Protein AF-Q21QJ7-F1 (afdb_monomer)

Secondary structure (DSSP, 8-state):
-------GGGTS--EETTEEHHHHHHHHHHHHHHHHSS--TTHHHHHHHHHHHHHHHHHH-TTHHHHHHHHHHHHTT--SS--TT--S-BPPTTSGGG-B-

Mean predicted aligned error: 10.62 Å

pLDDT: mean 79.72, std 11.07, range [55.25, 95.56]

Organism: Albidiferax ferrireducens (strain ATCC BAA-621 / DSM 15236 / T118) (NCBI:txid338969)

Foldseek 3Di:
DDDDDDDVVVVAACDDPQAGDPVLVVLVVVLCCCCPPVVPPCSVVVSVVSVVVRNVVCNVPVCVVVVVVVCVVCVVVDDPDQDPPFDDAFDPPPPDPRGHD

Solvent-accessible surface area (backbo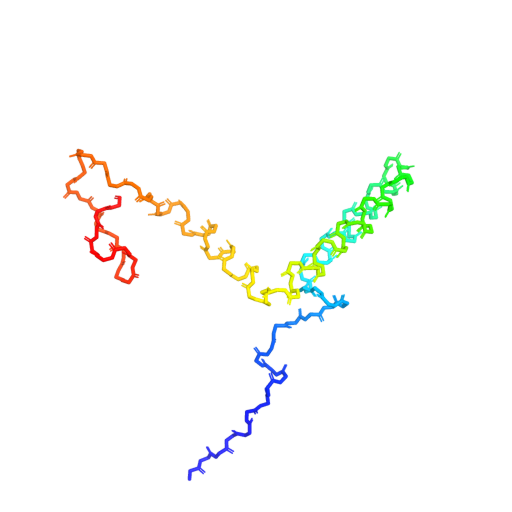ne atoms only — not comparable to full-atom values): 6120 Å² total; per-residue (Å²): 135,90,82,75,88,82,60,65,82,78,74,51,73,68,62,50,93,59,18,49,44,69,66,51,51,50,45,52,52,54,31,50,50,43,33,68,68,81,56,40,64,71,39,56,57,54,38,51,53,51,49,52,50,42,26,55,51,33,67,75,38,78,57,51,66,60,54,50,53,48,49,61,68,42,51,86,72,51,54,94,68,66,56,95,88,63,89,61,54,64,35,59,93,92,41,71,87,71,38,53,69

Structure (mmCIF, N/CA/C/O backbone):
data_AF-Q21QJ7-F1
#
_entry.id   AF-Q21QJ7-F1
#
loop_
_atom_site.group_PDB
_atom_site.id
_atom_site.type_symbol
_atom_site.label_atom_id
_atom_site.label_alt_id
_atom_site.label_comp_id
_atom_site.label_asym_id
_atom_site.label_entity_id
_atom_site.label_seq_id
_atom_site.pdbx_PDB_ins_code
_atom_site.Cartn_x
_atom_site.Cartn_y
_atom_site.Cartn_z
_atom_site.occupancy
_atom_site.B_iso_or_equiv
_atom_site.auth_seq_id
_atom_site.auth_comp_id
_atom_site.auth_asym_id
_atom_site.auth_atom_id
_atom_site.pdbx_PDB_model_num
ATOM 1 N N . MET A 1 1 ? 35.465 -21.741 -8.310 1.00 55.25 1 MET A N 1
ATOM 2 C CA . MET A 1 1 ? 34.205 -20.992 -8.514 1.00 55.25 1 MET A CA 1
ATOM 3 C C . MET A 1 1 ? 33.608 -20.702 -7.147 1.00 55.25 1 MET A C 1
ATOM 5 O O . MET A 1 1 ? 33.522 -21.621 -6.345 1.00 55.25 1 MET A O 1
ATOM 9 N N . ARG A 1 2 ? 33.288 -19.442 -6.837 1.00 63.16 2 ARG A N 1
ATOM 10 C CA . ARG A 1 2 ? 32.707 -19.056 -5.543 1.00 63.16 2 ARG A CA 1
ATOM 11 C C . ARG A 1 2 ? 31.192 -19.255 -5.645 1.00 63.16 2 ARG A C 1
ATOM 13 O O . ARG A 1 2 ? 30.540 -18.519 -6.374 1.00 63.16 2 ARG A O 1
ATOM 20 N N . ALA A 1 3 ? 30.660 -20.282 -4.990 1.00 67.44 3 ALA A N 1
ATOM 21 C CA . ALA A 1 3 ? 29.224 -20.521 -4.910 1.00 67.44 3 ALA A CA 1
ATOM 22 C C . ALA A 1 3 ? 28.696 -19.809 -3.662 1.00 67.44 3 ALA A C 1
ATOM 24 O O . ALA A 1 3 ? 29.018 -20.197 -2.541 1.00 67.44 3 ALA A O 1
ATOM 25 N N . THR A 1 4 ? 27.948 -18.725 -3.846 1.00 83.88 4 THR A N 1
ATOM 26 C CA . THR A 1 4 ? 27.258 -18.050 -2.744 1.00 83.88 4 THR A CA 1
ATOM 27 C C . THR A 1 4 ? 25.869 -18.662 -2.575 1.00 83.88 4 THR A C 1
ATOM 29 O O . THR A 1 4 ? 25.125 -18.699 -3.558 1.00 83.88 4 THR A O 1
ATOM 32 N N . PRO A 1 5 ? 25.495 -19.131 -1.372 1.00 85.00 5 PRO A N 1
ATOM 33 C CA . PRO A 1 5 ? 24.142 -19.608 -1.117 1.00 85.00 5 PRO A CA 1
ATOM 34 C C . PRO A 1 5 ? 23.151 -18.451 -1.289 1.00 85.00 5 PRO A C 1
ATOM 36 O O . PRO A 1 5 ? 23.294 -17.396 -0.671 1.00 85.00 5 PRO A O 1
ATOM 39 N N . ILE A 1 6 ? 22.161 -18.642 -2.161 1.00 82.12 6 ILE A N 1
ATOM 40 C CA . ILE A 1 6 ? 21.065 -17.692 -2.359 1.00 82.12 6 ILE A CA 1
ATOM 41 C C . ILE A 1 6 ? 19.971 -18.061 -1.364 1.00 82.12 6 ILE A C 1
ATOM 43 O O . ILE A 1 6 ? 19.344 -19.112 -1.482 1.00 82.12 6 ILE A O 1
ATOM 47 N N . TYR A 1 7 ? 19.749 -17.200 -0.377 1.00 78.88 7 TYR A N 1
ATOM 48 C CA . TYR A 1 7 ? 18.676 -17.381 0.592 1.00 78.88 7 TYR A CA 1
ATOM 49 C C . TYR A 1 7 ? 17.403 -16.723 0.068 1.00 78.88 7 TYR A C 1
ATOM 51 O O . TYR A 1 7 ? 17.350 -15.507 -0.109 1.00 78.88 7 TYR A O 1
ATOM 59 N N . GLN A 1 8 ? 16.367 -17.526 -0.1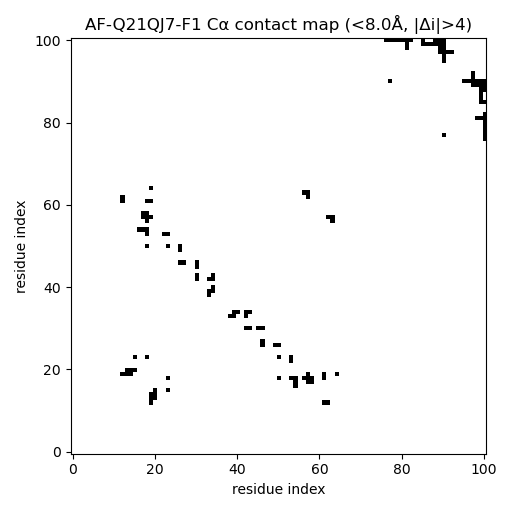66 1.00 73.69 8 GLN A N 1
ATOM 60 C CA . GLN A 1 8 ? 15.093 -17.061 -0.719 1.00 73.69 8 GLN A CA 1
ATOM 61 C C . GLN A 1 8 ? 14.421 -15.990 0.159 1.00 73.69 8 GLN A C 1
ATOM 63 O O . GLN A 1 8 ? 13.859 -15.031 -0.360 1.00 73.69 8 GLN A O 1
ATOM 68 N N . CYS A 1 9 ? 14.598 -16.066 1.480 1.00 69.44 9 CYS A N 1
ATOM 69 C CA . CYS A 1 9 ? 14.109 -15.068 2.432 1.00 69.44 9 CYS A CA 1
ATOM 70 C C . CYS A 1 9 ? 14.716 -13.661 2.256 1.00 69.44 9 CYS A C 1
ATOM 72 O O .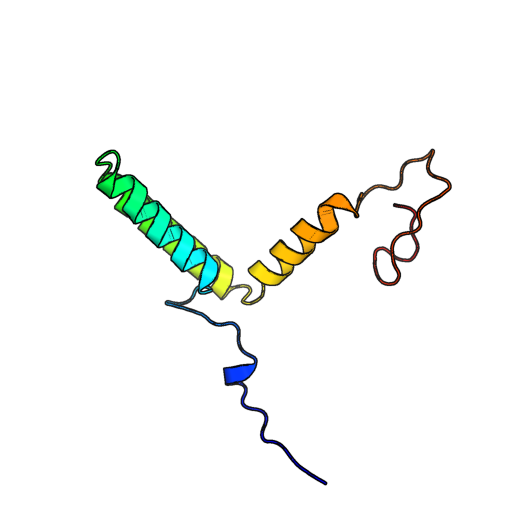 CYS A 1 9 ? 14.132 -12.692 2.730 1.00 69.44 9 CYS A O 1
ATOM 74 N N . LEU A 1 10 ? 15.862 -13.523 1.572 1.00 72.38 10 LEU A N 1
ATOM 75 C CA . LEU A 1 10 ? 16.448 -12.220 1.221 1.00 72.38 10 LEU A CA 1
ATOM 76 C C . LEU A 1 10 ? 15.880 -11.640 -0.085 1.00 72.38 10 LEU A C 1
ATOM 78 O O . LEU A 1 10 ? 16.068 -10.457 -0.356 1.00 72.38 10 LEU A O 1
ATOM 82 N N . LEU A 1 11 ? 15.222 -12.467 -0.903 1.00 73.25 11 LEU A N 1
ATOM 83 C CA . LEU A 1 11 ? 14.610 -12.073 -2.176 1.00 73.25 11 LEU A CA 1
ATOM 84 C C . LEU A 1 11 ? 13.103 -11.810 -2.048 1.00 73.25 11 LEU A C 1
ATOM 86 O O . LEU A 1 11 ? 12.516 -11.165 -2.917 1.00 73.25 11 LEU A O 1
ATOM 90 N N . GLU A 1 12 ? 12.479 -12.310 -0.983 1.00 75.25 12 GLU A N 1
ATOM 91 C CA . GLU A 1 12 ? 11.059 -12.118 -0.706 1.00 75.25 12 GLU A CA 1
ATOM 92 C C . GLU A 1 12 ? 10.740 -10.689 -0.253 1.00 75.25 12 GLU A C 1
ATOM 94 O O . GLU A 1 12 ? 11.530 -9.998 0.395 1.00 75.25 12 GLU A O 1
ATOM 99 N N . VAL A 1 13 ? 9.540 -10.229 -0.609 1.00 75.06 13 VAL A N 1
ATOM 100 C CA . VAL A 1 13 ? 9.048 -8.909 -0.214 1.00 75.06 13 VAL A CA 1
ATOM 101 C C . VAL A 1 13 ? 8.816 -8.899 1.295 1.00 75.06 13 VAL A C 1
ATOM 103 O O . VAL A 1 13 ? 8.142 -9.776 1.837 1.00 75.06 13 VAL A O 1
ATOM 106 N N . LYS A 1 14 ? 9.355 -7.884 1.981 1.00 76.38 14 LYS A N 1
ATOM 107 C CA . LYS A 1 14 ? 9.197 -7.720 3.429 1.00 76.38 14 LYS A CA 1
ATOM 108 C C . LYS A 1 14 ? 7.718 -7.522 3.776 1.00 76.38 14 LYS A C 1
ATOM 110 O O . LYS A 1 14 ? 7.176 -6.422 3.649 1.00 76.38 14 LYS A O 1
ATOM 115 N N . SER A 1 15 ? 7.082 -8.588 4.242 1.00 78.50 15 SER A N 1
ATOM 116 C CA . SER A 1 15 ? 5.690 -8.589 4.676 1.00 78.50 15 SER A CA 1
ATOM 117 C C . SER A 1 15 ? 5.586 -8.521 6.201 1.00 78.50 15 SER A C 1
ATOM 119 O O . SER A 1 15 ? 6.433 -9.029 6.934 1.00 78.50 15 SER A O 1
ATOM 121 N N . VAL A 1 16 ? 4.545 -7.853 6.690 1.00 75.25 16 VAL A N 1
ATOM 122 C CA . VAL A 1 16 ? 4.136 -7.830 8.093 1.00 75.25 16 VAL A CA 1
ATOM 123 C C . VAL A 1 16 ? 2.645 -8.121 8.149 1.00 75.25 16 VAL A C 1
ATOM 125 O O . VAL A 1 16 ? 1.842 -7.463 7.491 1.00 75.25 16 VAL A O 1
ATOM 128 N N . ALA A 1 17 ? 2.281 -9.139 8.929 1.00 77.12 17 ALA A N 1
ATOM 129 C CA . ALA A 1 17 ? 0.903 -9.601 9.085 1.00 77.12 17 ALA A CA 1
ATOM 130 C C . ALA A 1 17 ? 0.192 -9.934 7.751 1.00 77.12 17 ALA A C 1
ATOM 132 O O . ALA A 1 17 ? -1.009 -9.724 7.625 1.00 77.12 17 ALA A O 1
ATOM 133 N N . GLY A 1 18 ? 0.908 -10.456 6.748 1.00 75.81 18 GLY A N 1
ATOM 134 C CA . GLY A 1 18 ? 0.317 -10.876 5.466 1.00 75.81 18 GLY A CA 1
ATOM 135 C C . GLY A 1 18 ? 0.072 -9.751 4.453 1.00 75.81 18 GLY A C 1
ATOM 136 O O . GLY A 1 18 ? -0.529 -9.993 3.414 1.00 75.81 18 GLY A O 1
ATOM 137 N N . ALA A 1 19 ? 0.544 -8.536 4.731 1.00 81.31 19 ALA A N 1
ATOM 138 C CA . ALA A 1 19 ? 0.618 -7.441 3.769 1.00 81.31 19 ALA A CA 1
ATOM 139 C C . ALA A 1 19 ? 2.029 -6.846 3.768 1.00 81.31 19 ALA A C 1
ATOM 141 O O . ALA A 1 19 ? 2.830 -7.119 4.659 1.00 81.31 19 ALA A O 1
ATOM 142 N N . GLU A 1 20 ? 2.375 -6.054 2.763 1.00 83.88 20 GLU A N 1
ATOM 143 C CA . GLU A 1 20 ? 3.700 -5.442 2.706 1.00 83.88 20 GLU A CA 1
ATOM 144 C C . GLU A 1 20 ? 3.913 -4.404 3.819 1.00 83.88 20 GLU A C 1
ATOM 146 O O . GLU A 1 20 ? 2.988 -3.704 4.231 1.00 83.88 20 GLU A O 1
ATOM 151 N N . PHE A 1 21 ? 5.150 -4.284 4.307 1.00 84.62 21 PHE A N 1
ATOM 152 C CA . PHE A 1 21 ? 5.487 -3.440 5.454 1.00 84.62 21 PHE A CA 1
ATOM 153 C C . PHE A 1 21 ? 5.032 -1.977 5.311 1.00 84.62 21 PHE A C 1
ATOM 155 O O . PHE A 1 21 ? 4.384 -1.438 6.206 1.00 84.62 21 PHE A O 1
ATOM 162 N N . GLN A 1 22 ? 5.355 -1.329 4.190 1.00 85.62 22 GLN A N 1
ATOM 163 C CA . GLN A 1 22 ? 5.115 0.103 3.997 1.00 85.62 22 GLN A CA 1
ATOM 164 C C . GLN A 1 22 ? 3.624 0.502 4.069 1.00 85.62 22 GLN A C 1
ATOM 166 O O . GLN A 1 22 ? 3.297 1.388 4.863 1.00 85.62 22 GLN A O 1
ATOM 171 N N . PRO A 1 23 ? 2.693 -0.130 3.327 1.00 86.31 23 PRO A N 1
ATOM 172 C CA . PRO A 1 23 ? 1.273 0.214 3.421 1.00 86.31 23 PRO A CA 1
ATOM 173 C C . PRO A 1 23 ? 0.657 -0.127 4.784 1.00 86.31 23 PRO A C 1
ATOM 175 O O . PRO A 1 23 ? -0.233 0.588 5.241 1.00 86.31 23 PRO A O 1
ATOM 178 N N . VAL A 1 24 ? 1.144 -1.168 5.471 1.00 89.50 24 VAL A N 1
ATOM 179 C CA . VAL A 1 24 ? 0.688 -1.493 6.833 1.00 89.50 24 VAL A CA 1
ATOM 180 C C . VAL A 1 24 ? 1.064 -0.385 7.813 1.00 89.50 24 VAL A C 1
ATOM 182 O O . VAL A 1 24 ? 0.211 0.047 8.587 1.00 89.50 24 VAL A O 1
ATOM 185 N N . VAL A 1 25 ? 2.302 0.117 7.749 1.00 91.31 25 VAL A N 1
ATOM 186 C CA . VAL A 1 25 ? 2.750 1.243 8.582 1.00 91.31 25 VAL A CA 1
ATOM 187 C C . VAL A 1 25 ? 1.892 2.478 8.322 1.00 91.31 25 VAL A C 1
ATOM 189 O O . VAL A 1 25 ? 1.429 3.098 9.273 1.00 91.31 25 VAL A O 1
ATOM 192 N N . ILE A 1 26 ? 1.612 2.807 7.058 1.00 91.81 26 ILE A N 1
ATOM 193 C CA . ILE A 1 26 ? 0.758 3.954 6.714 1.00 91.81 26 ILE A CA 1
ATOM 194 C C . ILE A 1 26 ? -0.649 3.781 7.298 1.00 91.81 26 ILE A C 1
ATOM 196 O O . ILE A 1 26 ? -1.152 4.698 7.942 1.00 91.81 26 ILE A O 1
ATOM 200 N N . ASN A 1 27 ? -1.265 2.607 7.132 1.00 93.19 27 ASN A N 1
ATOM 201 C CA . ASN A 1 27 ? -2.608 2.332 7.645 1.00 93.19 27 ASN A CA 1
ATOM 202 C C . ASN A 1 27 ? -2.680 2.462 9.176 1.00 93.19 27 ASN A C 1
ATOM 204 O O . ASN A 1 27 ? -3.588 3.104 9.697 1.00 93.19 27 ASN A O 1
ATOM 208 N N . VAL A 1 28 ? -1.706 1.902 9.900 1.00 92.06 28 VAL A N 1
ATOM 209 C CA . VAL A 1 28 ? -1.660 1.972 11.370 1.00 92.06 28 VAL A CA 1
ATOM 210 C C . VAL A 1 28 ? -1.404 3.398 11.853 1.00 92.06 28 VAL A C 1
ATOM 212 O O . VAL A 1 28 ? -2.103 3.868 12.748 1.00 92.06 28 VAL A O 1
ATOM 215 N N . THR A 1 29 ? -0.449 4.111 11.250 1.00 93.81 29 THR A N 1
ATOM 216 C CA . THR A 1 29 ? -0.138 5.498 11.623 1.00 93.81 29 THR A CA 1
ATOM 217 C C . THR A 1 29 ? -1.325 6.420 11.361 1.00 93.81 29 THR A C 1
ATOM 219 O O . THR A 1 29 ? -1.706 7.185 12.242 1.00 93.81 29 THR A O 1
ATOM 222 N N . MET A 1 30 ? -1.962 6.311 10.191 1.00 92.81 30 MET A N 1
ATOM 223 C CA . MET A 1 30 ? -3.180 7.059 9.863 1.00 92.81 30 MET A CA 1
ATOM 224 C C . MET A 1 30 ? -4.307 6.727 10.849 1.00 92.81 30 MET A C 1
ATOM 226 O O . MET A 1 30 ? -5.024 7.615 11.306 1.00 92.81 30 MET A O 1
ATOM 230 N N . GLY A 1 31 ? -4.422 5.447 11.217 1.00 92.12 31 GLY A N 1
ATOM 231 C CA . GLY A 1 31 ? -5.345 4.962 12.233 1.00 92.12 31 GLY A CA 1
ATOM 232 C C . GLY A 1 31 ? -5.172 5.674 13.573 1.00 92.12 31 GLY A C 1
ATOM 233 O O . GLY A 1 31 ? -6.117 6.249 14.110 1.00 92.12 31 GLY A O 1
ATOM 234 N N . LEU A 1 32 ? -3.939 5.686 14.082 1.00 93.19 32 LEU A N 1
ATOM 235 C CA . LEU A 1 32 ? -3.581 6.329 15.345 1.00 93.19 32 LEU A CA 1
ATOM 236 C C . LEU A 1 32 ? -3.804 7.843 15.314 1.00 93.19 32 LEU A C 1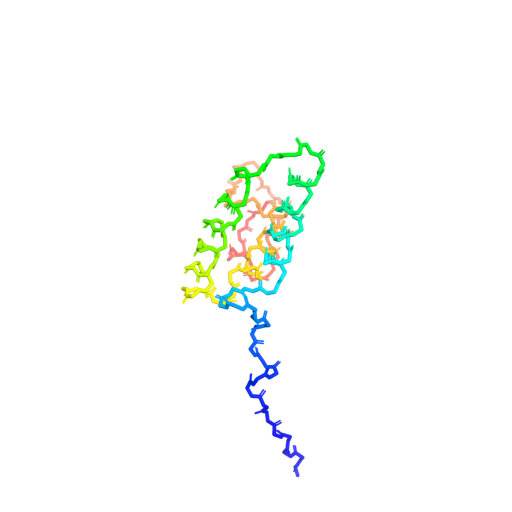
ATOM 238 O O . LEU A 1 32 ? -4.362 8.387 16.263 1.00 93.19 32 LEU A O 1
ATOM 242 N N . VAL A 1 33 ? -3.420 8.518 14.227 1.00 94.94 33 VAL A N 1
ATOM 243 C CA . VAL A 1 33 ? -3.606 9.972 14.075 1.00 94.94 33 VAL A CA 1
ATOM 244 C C . VAL A 1 33 ? -5.085 10.350 14.160 1.00 94.94 33 VAL A C 1
ATOM 246 O O . VAL A 1 33 ? -5.432 11.306 14.849 1.00 94.94 33 VAL A O 1
ATOM 249 N N . MET A 1 34 ? -5.967 9.583 13.517 1.00 92.44 34 MET A N 1
ATOM 250 C CA . MET A 1 34 ? -7.408 9.855 13.514 1.00 92.44 34 MET A CA 1
ATOM 251 C C . MET A 1 34 ? -8.095 9.490 14.836 1.00 92.44 34 MET A C 1
ATOM 253 O O . MET A 1 34 ? -9.096 10.100 15.203 1.00 92.44 34 MET A O 1
ATOM 257 N N . VAL A 1 35 ? -7.562 8.527 15.587 1.00 93.31 35 VAL A N 1
ATOM 258 C CA . VAL A 1 35 ? -8.090 8.197 16.917 1.00 93.31 35 VAL A CA 1
ATOM 259 C C . VAL A 1 35 ? -7.623 9.211 17.962 1.00 93.31 35 VAL A C 1
ATOM 261 O O . VAL A 1 35 ? -8.430 9.652 18.770 1.00 93.31 35 VAL A O 1
ATOM 264 N N . ILE A 1 36 ? -6.345 9.602 17.947 1.00 93.00 36 ILE A N 1
ATOM 265 C CA . ILE A 1 36 ? -5.760 10.490 18.964 1.00 93.00 36 ILE A CA 1
ATOM 266 C C . ILE A 1 36 ? -6.094 11.959 18.690 1.00 93.00 36 ILE A C 1
ATOM 268 O O . ILE A 1 36 ? -6.403 12.688 19.625 1.00 93.00 36 ILE A O 1
ATOM 272 N N . GLY A 1 37 ? -6.028 12.402 17.431 1.00 90.38 37 GLY A N 1
ATOM 273 C CA . GLY A 1 37 ? -6.224 13.807 17.069 1.00 90.38 37 GLY A CA 1
ATOM 274 C C . GLY A 1 37 ? -7.673 14.262 17.277 1.00 90.38 37 GLY A C 1
ATOM 275 O O . GLY A 1 37 ? -7.945 15.010 18.211 1.00 90.38 37 GLY A O 1
ATOM 276 N N . PRO A 1 38 ? -8.618 13.826 16.426 1.00 91.31 38 PRO A N 1
ATOM 277 C CA . PRO A 1 38 ? -10.027 14.202 16.539 1.00 91.31 38 PRO A CA 1
ATOM 278 C C . PRO A 1 38 ? -10.866 13.297 17.463 1.00 91.31 38 PRO A C 1
ATOM 280 O O . PRO A 1 38 ? -12.061 13.540 17.604 1.00 91.31 38 PRO A O 1
ATOM 283 N N . GLY A 1 39 ? -10.302 12.250 18.081 1.00 89.94 39 GLY A N 1
ATOM 284 C CA . GLY A 1 39 ? -11.059 11.366 18.985 1.00 89.94 39 GLY A CA 1
ATOM 285 C C . GLY A 1 39 ? -12.011 10.391 18.279 1.00 89.94 39 GLY A C 1
ATOM 286 O O . GLY A 1 39 ? -12.930 9.860 18.904 1.00 89.94 39 GLY A O 1
ATOM 287 N N . LEU A 1 40 ? -11.838 10.156 16.973 1.00 92.38 40 LEU A N 1
ATOM 288 C CA . LEU A 1 40 ? -12.753 9.349 16.159 1.00 92.38 40 LEU A CA 1
ATOM 289 C C . LEU A 1 40 ? -12.509 7.851 16.392 1.00 92.38 40 LEU A C 1
ATOM 291 O O . LEU A 1 40 ? -11.871 7.169 15.595 1.00 92.38 40 LEU A O 1
ATOM 295 N N . THR A 1 41 ? -13.046 7.307 17.481 1.00 90.31 41 THR A N 1
ATOM 296 C CA . THR A 1 41 ? -12.856 5.894 17.865 1.00 90.31 41 THR A CA 1
ATOM 297 C C . THR A 1 41 ? -13.384 4.894 16.830 1.00 90.31 41 THR A C 1
ATOM 299 O O . THR A 1 41 ? -12.820 3.809 16.681 1.00 90.31 41 THR A O 1
ATOM 302 N N . TRP A 1 42 ? -14.402 5.263 16.043 1.00 90.81 42 TRP A N 1
ATOM 303 C CA . TRP A 1 42 ? -14.916 4.436 14.940 1.00 90.81 42 TRP A CA 1
ATOM 304 C C . TRP A 1 42 ? -13.875 4.194 13.834 1.00 90.81 42 TRP A C 1
ATOM 306 O O . TRP A 1 42 ? -13.979 3.227 13.077 1.00 90.81 42 TRP A O 1
ATOM 316 N N . TRP A 1 43 ? -12.825 5.015 13.773 1.00 91.25 43 TRP A N 1
ATOM 317 C CA . TRP A 1 43 ? -11.732 4.868 12.818 1.00 91.25 43 TRP A CA 1
ATOM 318 C C . TRP A 1 43 ? -10.890 3.600 13.042 1.00 91.25 43 TRP A C 1
ATOM 320 O O . TRP A 1 43 ? -10.213 3.124 12.126 1.00 91.25 43 TRP A O 1
ATOM 330 N N . LEU A 1 44 ? -10.983 2.976 14.223 1.00 91.75 44 LEU A N 1
ATOM 331 C CA . LEU A 1 44 ? -10.420 1.644 14.462 1.00 91.75 44 LEU A CA 1
ATOM 332 C C . LEU A 1 44 ? -11.042 0.593 13.533 1.00 91.75 44 LEU A C 1
ATOM 334 O O . LEU A 1 44 ? -10.324 -0.256 13.004 1.00 91.75 44 LEU A O 1
ATOM 338 N N . ALA A 1 45 ? -12.352 0.682 13.271 1.00 93.50 45 ALA A N 1
ATOM 339 C CA . ALA A 1 45 ? -13.022 -0.214 12.334 1.00 93.50 45 ALA A CA 1
ATOM 340 C C . ALA A 1 45 ? -12.509 0.008 10.903 1.00 93.50 45 ALA A C 1
ATOM 342 O O . ALA A 1 45 ? -12.176 -0.955 10.215 1.00 93.50 45 ALA A O 1
ATOM 343 N N . VAL A 1 46 ? -12.359 1.269 10.481 1.00 93.38 46 VAL A N 1
ATOM 344 C CA . VAL A 1 46 ? -11.797 1.625 9.164 1.00 93.38 46 VAL A CA 1
ATOM 345 C C . VAL A 1 46 ? -10.392 1.056 9.001 1.00 93.38 46 VAL A C 1
ATOM 347 O O . VAL A 1 46 ? -10.096 0.409 8.000 1.00 93.38 46 VAL A O 1
ATOM 350 N N . THR A 1 47 ? -9.547 1.228 10.016 1.00 93.25 47 THR A N 1
ATOM 351 C 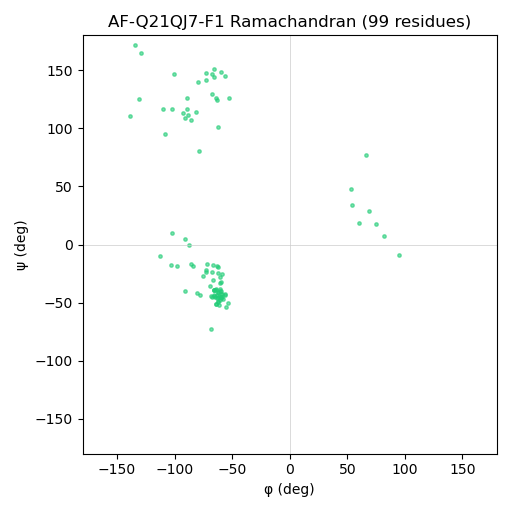CA . THR A 1 47 ? -8.168 0.723 10.018 1.00 93.25 47 THR A CA 1
ATOM 352 C C . THR A 1 47 ? -8.134 -0.806 9.930 1.00 93.25 47 THR A C 1
ATOM 354 O O . THR A 1 47 ? -7.318 -1.361 9.190 1.00 93.25 47 THR A O 1
ATOM 357 N N . TYR A 1 48 ? -9.034 -1.499 10.637 1.00 93.75 48 TYR A N 1
ATOM 358 C CA . TYR A 1 48 ? -9.160 -2.958 10.591 1.00 93.75 48 TYR A CA 1
ATOM 359 C C . TYR A 1 48 ? -9.586 -3.461 9.206 1.00 93.75 48 TYR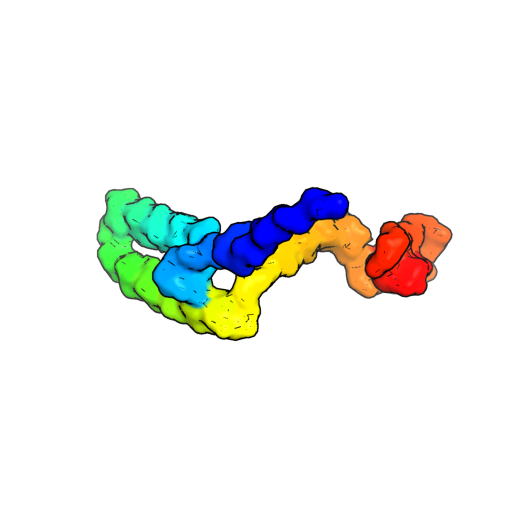 A C 1
ATOM 361 O O . TYR A 1 48 ? -8.922 -4.329 8.634 1.00 93.75 48 TYR A O 1
ATOM 369 N N . PHE A 1 49 ? -10.658 -2.901 8.638 1.00 95.56 49 PHE A N 1
ATOM 370 C CA . PHE A 1 49 ? -11.137 -3.296 7.311 1.00 95.56 49 PHE A CA 1
ATOM 371 C C . PHE A 1 49 ? -10.134 -2.934 6.213 1.00 95.56 49 PHE A C 1
ATOM 373 O O . PHE A 1 49 ? -9.882 -3.750 5.327 1.00 95.56 49 PHE A O 1
ATOM 380 N N . GLY A 1 50 ? -9.490 -1.768 6.312 1.00 93.38 50 GLY A N 1
ATOM 381 C CA . GLY A 1 50 ? -8.393 -1.373 5.430 1.00 93.38 50 GLY A CA 1
ATOM 382 C C . GLY A 1 50 ? -7.234 -2.366 5.485 1.00 93.38 50 GLY A C 1
ATOM 383 O O . GLY A 1 50 ? -6.732 -2.796 4.450 1.00 93.38 50 GLY A O 1
ATOM 384 N N . HIS A 1 51 ? -6.863 -2.832 6.680 1.00 93.12 51 HIS A N 1
ATOM 385 C CA . HIS A 1 51 ? -5.826 -3.851 6.823 1.00 93.12 51 HIS A CA 1
ATOM 386 C C . HIS A 1 51 ? -6.237 -5.207 6.227 1.00 93.12 51 HIS A C 1
ATOM 388 O O . HIS A 1 51 ? -5.415 -5.864 5.591 1.00 93.12 51 HIS A O 1
ATOM 394 N N . LYS A 1 52 ? -7.502 -5.624 6.376 1.00 93.25 52 LYS A N 1
ATOM 395 C CA . LYS A 1 52 ? -8.015 -6.853 5.746 1.00 93.25 52 LYS A CA 1
ATOM 396 C C . LYS A 1 52 ? -8.007 -6.774 4.224 1.00 93.25 52 LYS A C 1
ATOM 398 O O . LYS A 1 52 ? -7.634 -7.747 3.572 1.00 93.25 52 LYS A O 1
ATOM 403 N N . LEU A 1 53 ? -8.350 -5.615 3.669 1.00 91.44 53 LEU A N 1
ATOM 404 C CA . LEU A 1 53 ? -8.246 -5.369 2.236 1.00 91.44 53 LEU A CA 1
ATOM 405 C C . LEU A 1 53 ? -6.789 -5.462 1.764 1.00 91.44 53 LEU A C 1
ATOM 407 O O . LEU A 1 53 ? -6.513 -6.146 0.783 1.00 91.44 53 LEU A O 1
ATOM 411 N N . LEU A 1 54 ? -5.851 -4.853 2.498 1.00 89.38 54 LEU A N 1
ATOM 412 C CA . LEU A 1 54 ? -4.420 -4.956 2.200 1.00 89.38 54 LEU A CA 1
ATOM 413 C C . LEU A 1 54 ? -3.938 -6.413 2.245 1.00 89.38 54 LEU A C 1
ATOM 415 O O . LEU A 1 54 ? -3.280 -6.854 1.308 1.00 89.38 54 LEU A O 1
ATOM 419 N N . GLN A 1 55 ? -4.308 -7.181 3.275 1.00 89.69 55 GLN A N 1
ATOM 420 C CA . GLN A 1 55 ? -3.991 -8.615 3.359 1.00 89.69 55 GLN A CA 1
ATOM 421 C C . GLN A 1 55 ? -4.515 -9.388 2.141 1.00 89.69 55 GLN A C 1
ATOM 423 O O . GLN A 1 55 ? -3.800 -10.210 1.577 1.00 89.69 55 GLN A O 1
ATOM 428 N N . TRP A 1 56 ? -5.746 -9.113 1.706 1.00 90.88 56 TRP A N 1
ATOM 429 C CA . TRP A 1 56 ? -6.324 -9.768 0.535 1.00 90.88 56 TRP A CA 1
ATOM 430 C C . TRP A 1 56 ? -5.598 -9.396 -0.768 1.00 90.88 56 TRP A C 1
ATOM 432 O O . TRP A 1 56 ? -5.292 -10.275 -1.573 1.00 90.88 56 TRP A O 1
ATOM 442 N N . MET A 1 57 ? -5.270 -8.115 -0.963 1.00 87.25 57 MET A N 1
ATOM 443 C CA . MET A 1 57 ? -4.556 -7.638 -2.153 1.00 87.25 57 MET A CA 1
ATOM 444 C C . MET A 1 57 ? -3.144 -8.225 -2.247 1.00 87.25 57 MET A C 1
ATOM 446 O O . MET A 1 57 ? -2.784 -8.803 -3.272 1.00 87.25 57 MET A O 1
ATOM 450 N N . PHE A 1 58 ? -2.362 -8.121 -1.170 1.00 86.38 58 PHE A N 1
ATOM 451 C CA . PHE A 1 58 ?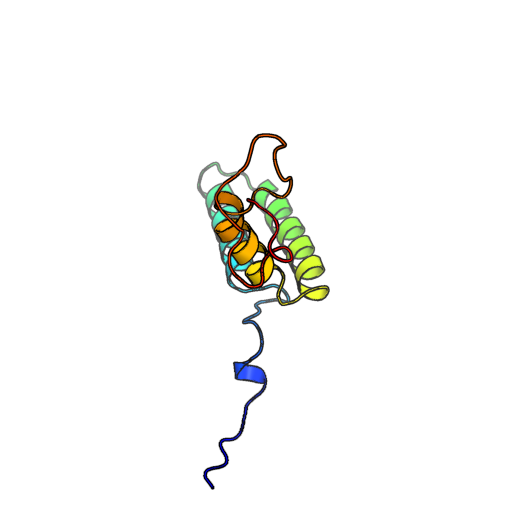 -0.986 -8.622 -1.133 1.00 86.38 58 PHE A CA 1
ATOM 452 C C . PHE A 1 58 ? -0.902 -10.150 -1.068 1.00 86.38 58 PHE A C 1
ATOM 454 O O . PHE A 1 58 ? 0.098 -10.721 -1.492 1.00 86.38 58 PHE A O 1
ATOM 461 N N . GLY A 1 59 ? -1.962 -10.823 -0.611 1.00 83.56 59 GLY A N 1
ATOM 462 C CA . GLY A 1 59 ? -2.098 -12.272 -0.745 1.00 83.56 59 GLY A CA 1
ATOM 463 C C . GLY A 1 59 ? -2.281 -12.734 -2.195 1.00 83.56 59 GLY A C 1
ATOM 464 O O . GLY A 1 59 ? -1.968 -13.880 -2.509 1.00 83.56 59 GLY A O 1
ATOM 465 N N . ARG A 1 60 ? -2.770 -11.861 -3.089 1.00 85.25 60 ARG A N 1
ATOM 466 C CA . ARG A 1 60 ? -2.943 -12.164 -4.518 1.00 85.25 60 ARG A CA 1
ATOM 467 C C . ARG A 1 60 ? -1.722 -11.788 -5.354 1.00 85.25 60 ARG A C 1
ATOM 469 O O . ARG A 1 60 ? -1.376 -12.535 -6.264 1.00 85.25 60 ARG A O 1
ATOM 476 N N . ASP A 1 61 ? -1.098 -10.651 -5.059 1.00 82.06 61 ASP A N 1
ATOM 477 C CA . ASP A 1 61 ? 0.136 -10.211 -5.714 1.00 82.06 61 ASP A CA 1
ATOM 478 C C . ASP A 1 61 ? 1.108 -9.596 -4.686 1.00 82.06 61 ASP A C 1
ATOM 480 O O . ASP A 1 61 ? 0.862 -8.493 -4.183 1.00 82.06 61 ASP A O 1
ATOM 484 N N . PRO A 1 62 ? 2.233 -10.269 -4.380 1.00 78.81 62 PRO A N 1
ATOM 485 C CA . PRO A 1 62 ? 3.219 -9.763 -3.430 1.00 78.81 62 PRO A CA 1
ATOM 486 C C . PRO A 1 62 ? 4.020 -8.568 -3.970 1.00 78.81 62 PRO A C 1
ATOM 488 O O . PRO A 1 62 ? 4.658 -7.865 -3.191 1.00 78.81 62 PRO A O 1
ATOM 491 N N . HIS A 1 63 ? 4.012 -8.315 -5.282 1.00 80.75 63 HIS A N 1
ATOM 492 C CA . HIS A 1 63 ? 4.777 -7.244 -5.931 1.00 80.75 63 HIS A CA 1
ATOM 493 C C . HIS A 1 63 ? 3.931 -6.019 -6.297 1.00 80.75 63 HIS A C 1
ATOM 495 O O . HIS A 1 63 ? 4.418 -5.105 -6.973 1.00 80.75 63 HIS A O 1
ATOM 501 N N . LEU A 1 64 ? 2.686 -5.971 -5.820 1.00 81.62 64 LEU A N 1
ATOM 502 C CA . LEU A 1 64 ? 1.707 -4.953 -6.179 1.00 81.62 64 LEU A CA 1
ATOM 503 C C . LEU A 1 64 ? 2.201 -3.520 -5.916 1.00 81.62 64 LEU A C 1
ATOM 505 O O . LEU A 1 64 ? 2.052 -2.653 -6.777 1.00 81.62 64 LEU A O 1
ATOM 509 N N . SER A 1 65 ? 2.855 -3.258 -4.781 1.00 79.12 65 SER A N 1
ATOM 510 C CA . SER A 1 65 ? 3.381 -1.921 -4.456 1.00 79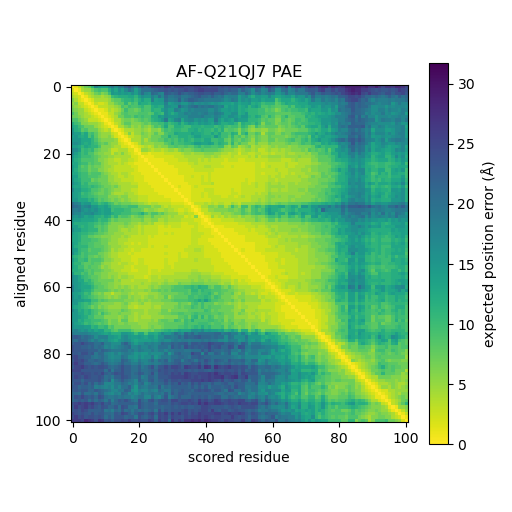.12 65 SER A CA 1
ATOM 511 C C . SER A 1 65 ? 4.505 -1.476 -5.392 1.00 79.12 65 SER A C 1
ATOM 513 O O . SER A 1 65 ? 4.573 -0.308 -5.774 1.00 79.12 65 SER A O 1
ATOM 515 N N . ARG A 1 66 ? 5.395 -2.398 -5.782 1.00 81.88 66 ARG A N 1
ATOM 516 C CA . ARG A 1 66 ? 6.546 -2.121 -6.640 1.00 81.88 66 ARG A CA 1
ATOM 517 C C . ARG A 1 66 ? 6.065 -1.768 -8.033 1.00 81.88 66 ARG A C 1
ATOM 519 O O . ARG A 1 66 ? 6.557 -0.809 -8.623 1.00 81.88 66 ARG A O 1
ATOM 526 N N . ILE A 1 67 ? 5.097 -2.531 -8.532 1.00 81.56 67 ILE A N 1
ATOM 527 C CA . ILE A 1 67 ? 4.435 -2.276 -9.808 1.00 81.56 67 ILE A CA 1
ATOM 528 C C . ILE A 1 67 ? 3.720 -0.925 -9.749 1.00 81.56 67 ILE A C 1
ATOM 530 O O . ILE A 1 67 ? 3.955 -0.079 -10.605 1.00 81.56 67 ILE A O 1
ATOM 534 N N . PHE A 1 68 ? 2.930 -0.677 -8.703 1.00 82.19 68 PHE A N 1
ATOM 535 C CA . PHE A 1 68 ? 2.222 0.588 -8.523 1.00 82.19 68 PHE A CA 1
ATOM 536 C C . PHE A 1 68 ? 3.171 1.793 -8.457 1.00 82.19 68 PHE A C 1
ATOM 538 O O . PHE A 1 68 ? 2.969 2.784 -9.150 1.00 82.19 68 PHE A O 1
ATOM 545 N N . THR A 1 69 ? 4.261 1.691 -7.695 1.00 81.94 69 THR A N 1
ATOM 546 C CA . THR A 1 69 ? 5.276 2.751 -7.582 1.00 81.94 69 THR A CA 1
ATOM 547 C C . THR A 1 69 ? 5.979 2.994 -8.913 1.00 81.94 69 THR A C 1
ATOM 549 O O . THR A 1 69 ? 6.283 4.136 -9.255 1.00 81.94 69 THR A O 1
ATOM 552 N N . LYS A 1 70 ? 6.247 1.928 -9.675 1.00 81.44 70 LYS A N 1
ATOM 553 C CA . LYS A 1 70 ? 6.809 2.037 -11.019 1.00 81.44 70 LYS A CA 1
ATOM 554 C C . LYS A 1 70 ? 5.847 2.783 -11.943 1.00 81.44 70 LYS A C 1
ATOM 556 O O . LYS A 1 70 ? 6.265 3.756 -12.556 1.00 81.44 70 LYS A O 1
ATOM 561 N N . TYR A 1 71 ? 4.568 2.410 -11.954 1.00 78.00 71 TYR A N 1
ATOM 562 C CA . TYR A 1 71 ? 3.543 3.123 -12.718 1.00 78.00 71 TYR A CA 1
ATOM 563 C C . TYR A 1 71 ? 3.390 4.580 -12.290 1.00 78.00 71 TYR A C 1
ATOM 565 O O . TYR A 1 71 ? 3.265 5.437 -13.149 1.00 78.00 71 TYR A O 1
ATOM 573 N N . MET A 1 72 ? 3.448 4.889 -10.993 1.00 79.38 72 MET A N 1
ATOM 574 C CA . MET A 1 72 ? 3.403 6.276 -10.527 1.00 79.38 72 MET A CA 1
ATOM 575 C C . MET A 1 72 ? 4.583 7.105 -11.037 1.00 79.38 72 MET A C 1
ATOM 577 O O . MET A 1 72 ? 4.392 8.244 -11.437 1.00 79.38 72 MET A O 1
ATOM 581 N N . LYS A 1 73 ? 5.798 6.543 -11.034 1.00 80.19 73 LYS A N 1
ATOM 582 C CA . LYS A 1 73 ? 6.987 7.226 -11.569 1.00 80.19 73 LYS A CA 1
ATOM 583 C C . LYS A 1 73 ? 6.947 7.366 -13.087 1.00 80.19 73 LYS A C 1
ATOM 585 O O . LYS A 1 73 ? 7.450 8.343 -13.626 1.00 80.19 73 LYS A O 1
ATOM 590 N N . GLU A 1 74 ? 6.407 6.364 -13.769 1.00 73.56 74 GLU A N 1
ATOM 591 C CA . GLU A 1 74 ? 6.331 6.335 -15.227 1.00 73.56 74 GLU A CA 1
ATOM 592 C C . GLU A 1 74 ? 5.116 7.102 -15.759 1.00 73.56 74 GLU A C 1
ATOM 594 O O . GLU A 1 74 ? 5.140 7.499 -16.914 1.00 73.56 74 GLU A O 1
ATOM 599 N N . GLY A 1 75 ? 4.095 7.372 -14.940 1.00 66.19 75 GLY A N 1
ATOM 600 C CA . GLY A 1 75 ? 2.864 8.058 -15.340 1.00 66.19 75 GLY A CA 1
ATOM 601 C C . GLY A 1 75 ? 3.083 9.475 -15.868 1.00 66.19 75 GLY A C 1
ATOM 602 O O . GLY A 1 75 ? 2.398 9.877 -16.802 1.00 66.19 75 GLY A O 1
ATOM 603 N N . ASP A 1 76 ? 4.084 10.192 -15.353 1.00 62.09 76 ASP A N 1
ATOM 604 C CA . ASP A 1 76 ? 4.441 11.529 -15.852 1.00 62.09 76 ASP A CA 1
ATOM 605 C C . ASP A 1 76 ? 5.128 11.484 -17.231 1.00 62.09 76 ASP A C 1
ATOM 607 O O . ASP A 1 76 ? 5.099 12.458 -17.981 1.00 62.09 76 ASP A O 1
ATOM 611 N N . PHE A 1 77 ? 5.743 10.349 -17.583 1.00 62.38 77 PHE A N 1
ATOM 612 C CA . PHE A 1 77 ? 6.460 10.144 -18.848 1.00 62.38 77 PHE A CA 1
ATOM 613 C C . PHE A 1 77 ? 5.669 9.314 -19.869 1.00 62.38 77 PHE A C 1
ATOM 615 O O . PHE A 1 77 ? 6.006 9.298 -21.056 1.00 62.38 77 PHE A O 1
ATOM 622 N N . TYR A 1 78 ? 4.650 8.587 -19.418 1.00 62.34 78 TYR A N 1
ATOM 623 C CA . TYR A 1 78 ? 3.899 7.626 -20.207 1.00 62.34 78 TYR A CA 1
ATOM 624 C C . TYR A 1 78 ? 2.503 8.167 -20.506 1.00 62.34 78 TYR A C 1
ATOM 626 O O . TYR A 1 78 ? 1.574 7.979 -19.723 1.00 62.34 78 TYR A O 1
ATOM 634 N N . ASP A 1 79 ? 2.335 8.786 -21.676 1.00 66.38 79 ASP A N 1
ATOM 635 C CA . ASP A 1 79 ? 1.008 8.970 -22.260 1.00 66.38 79 ASP A CA 1
ATOM 636 C C . ASP A 1 79 ? 0.618 7.655 -22.960 1.00 66.38 79 ASP A C 1
ATOM 638 O O . ASP A 1 79 ? 1.289 7.263 -23.922 1.00 66.38 79 ASP A O 1
ATOM 642 N N . PRO A 1 80 ? -0.408 6.912 -22.494 1.00 63.94 80 PRO A N 1
ATOM 643 C CA . PRO A 1 80 ? -0.796 5.644 -23.105 1.00 63.94 80 PRO A CA 1
ATOM 644 C C . PRO A 1 80 ? -1.260 5.803 -24.555 1.00 63.94 80 PRO A C 1
ATOM 646 O O . PRO A 1 80 ? -1.128 4.845 -25.326 1.00 63.94 80 PRO A O 1
ATOM 649 N N . TRP A 1 81 ? -1.741 6.989 -24.939 1.00 67.56 81 TRP A N 1
ATOM 650 C CA . TRP A 1 81 ? -2.365 7.232 -26.233 1.00 67.56 81 TRP A CA 1
ATOM 651 C C . TRP A 1 81 ? -1.474 8.108 -27.122 1.00 67.56 81 TRP A C 1
ATOM 653 O O . TRP A 1 81 ? -1.253 9.275 -26.807 1.00 67.56 81 TRP A O 1
ATOM 663 N N . PRO A 1 82 ? -0.986 7.594 -28.265 1.00 67.69 82 PRO A N 1
ATOM 664 C CA . PRO A 1 82 ? -0.252 8.424 -29.211 1.00 67.69 82 PRO A CA 1
ATOM 665 C C . PRO A 1 82 ? -1.180 9.508 -29.776 1.00 67.69 82 PRO A C 1
ATOM 667 O O . PRO A 1 82 ? -2.258 9.207 -30.297 1.00 67.69 82 PRO A O 1
ATOM 670 N N . LYS A 1 83 ? -0.773 10.778 -29.683 1.00 73.25 83 LYS A N 1
ATOM 671 C CA . LYS A 1 83 ? -1.548 11.893 -30.245 1.00 73.25 83 LYS A CA 1
ATOM 672 C C . LYS A 1 83 ? -1.306 11.990 -31.757 1.00 73.25 83 LYS A C 1
ATOM 674 O O . LYS A 1 83 ? -0.160 11.874 -32.188 1.00 73.25 83 LYS A O 1
ATOM 679 N N . PRO A 1 84 ? -2.335 12.271 -32.578 1.00 71.38 84 PRO A N 1
ATOM 680 C CA . PRO A 1 84 ? -2.182 12.368 -34.035 1.00 71.38 84 PRO A CA 1
ATOM 681 C C . PRO A 1 84 ? -1.169 13.425 -34.504 1.00 71.38 84 PRO A C 1
ATOM 683 O O . PRO A 1 84 ? -0.611 13.301 -35.587 1.00 71.38 84 PRO A O 1
ATOM 686 N N . SER A 1 85 ? -0.928 14.464 -33.698 1.00 74.56 85 SER A N 1
ATOM 687 C CA . SER A 1 85 ? -0.008 15.573 -33.991 1.00 74.56 85 SER A CA 1
ATOM 688 C C . SER A 1 85 ? 1.42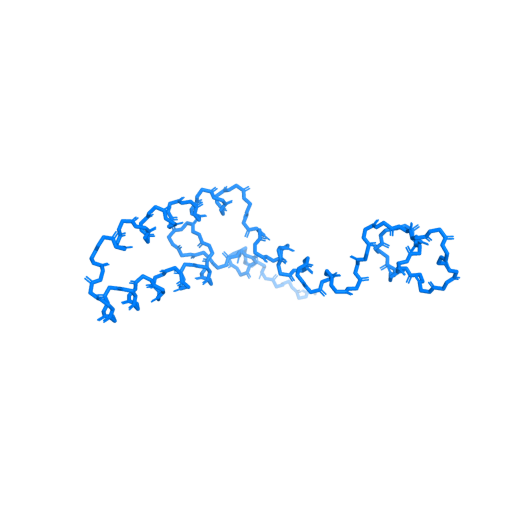7 15.343 -33.499 1.00 74.56 85 SER A C 1
ATOM 690 O O . SER A 1 85 ? 2.246 16.261 -33.524 1.00 74.56 85 SER A O 1
ATOM 692 N N . GLN A 1 86 ? 1.731 14.160 -32.966 1.00 70.25 86 GLN A N 1
ATOM 693 C CA . GLN A 1 86 ? 2.994 13.892 -32.291 1.00 70.25 86 GLN A CA 1
ATOM 694 C C . GLN A 1 86 ? 4.010 13.313 -33.270 1.00 70.25 86 GLN A C 1
ATOM 696 O O . GLN A 1 86 ? 3.845 12.207 -33.774 1.00 70.25 86 GLN A O 1
ATOM 701 N N . HIS A 1 87 ? 5.066 14.077 -33.546 1.00 70.06 87 HIS A N 1
ATOM 702 C CA . HIS A 1 87 ? 6.118 13.707 -34.501 1.00 70.06 87 HIS A CA 1
ATOM 703 C C . HIS A 1 87 ? 7.484 13.453 -33.836 1.00 70.06 87 HIS A C 1
ATOM 705 O O . HIS A 1 87 ? 8.401 12.955 -34.485 1.00 70.06 87 HIS A O 1
ATOM 711 N N . MET A 1 88 ? 7.629 13.787 -32.548 1.00 65.50 88 MET A N 1
ATOM 712 C CA . MET A 1 88 ? 8.858 13.655 -31.752 1.00 65.50 88 MET A CA 1
ATOM 713 C C . MET A 1 88 ? 8.541 13.035 -30.377 1.00 65.50 88 MET A C 1
ATOM 715 O O . MET A 1 88 ? 7.369 12.863 -30.064 1.00 65.50 88 MET A O 1
ATOM 719 N N . ASN A 1 89 ? 9.566 12.690 -29.584 1.00 68.06 89 ASN A N 1
ATOM 720 C CA . ASN A 1 89 ? 9.485 11.911 -28.331 1.00 68.06 89 ASN A CA 1
ATOM 721 C C . ASN A 1 89 ? 9.044 10.447 -28.514 1.00 68.06 89 ASN A C 1
ATOM 723 O O . ASN A 1 89 ? 7.922 10.053 -28.215 1.00 68.06 89 ASN A O 1
ATOM 727 N N . LYS A 1 90 ? 9.967 9.591 -28.973 1.00 69.19 90 LYS A N 1
ATOM 728 C CA . LYS A 1 90 ? 9.773 8.133 -28.891 1.00 69.19 90 LYS A CA 1
ATOM 729 C C . LYS A 1 90 ? 9.764 7.687 -27.432 1.00 69.19 90 LYS A C 1
ATOM 731 O O . LYS A 1 90 ? 10.537 8.205 -26.624 1.00 69.19 90 LYS A O 1
ATOM 736 N N . ARG A 1 91 ? 8.937 6.692 -27.112 1.00 70.44 91 ARG A N 1
ATOM 737 C CA . ARG A 1 91 ? 8.997 6.015 -25.815 1.00 70.44 91 ARG A CA 1
ATOM 738 C C . ARG A 1 91 ? 10.405 5.451 -25.566 1.00 70.44 91 ARG A C 1
ATOM 740 O O . ARG A 1 91 ? 11.060 5.014 -26.515 1.00 70.44 91 ARG A O 1
ATOM 747 N N . PRO A 1 92 ? 10.885 5.452 -24.309 1.00 68.75 92 PRO A N 1
ATOM 748 C CA . PRO A 1 92 ? 12.165 4.844 -23.971 1.00 68.75 92 PRO A CA 1
ATOM 749 C C . PRO A 1 92 ? 12.166 3.350 -24.320 1.00 68.75 92 PRO A C 1
ATOM 751 O O . PRO A 1 92 ? 11.135 2.675 -24.258 1.00 68.75 92 PRO A O 1
ATOM 754 N N . PHE A 1 93 ? 13.338 2.831 -24.688 1.00 65.12 93 PHE A N 1
ATOM 755 C CA . PHE A 1 93 ? 13.505 1.445 -25.126 1.00 65.12 93 PHE A CA 1
ATOM 756 C C . PHE A 1 93 ? 12.921 0.456 -24.100 1.00 65.12 93 PHE A C 1
ATOM 758 O O . PHE A 1 93 ? 13.259 0.496 -22.918 1.00 65.12 93 PHE A O 1
ATOM 765 N N . GLY A 1 94 ? 12.032 -0.429 -24.559 1.00 67.06 94 GLY A N 1
ATOM 766 C CA . GLY A 1 94 ? 11.311 -1.387 -23.709 1.00 67.06 94 GLY A CA 1
ATOM 767 C C . GLY A 1 94 ? 9.924 -0.927 -23.238 1.00 67.06 94 GLY A C 1
ATOM 768 O O . GLY A 1 94 ? 9.158 -1.754 -22.745 1.00 67.06 94 GLY A O 1
ATOM 769 N N . ALA A 1 95 ? 9.549 0.338 -23.452 1.00 59.91 95 ALA A N 1
ATOM 770 C CA . ALA A 1 95 ? 8.198 0.841 -23.221 1.00 59.91 95 ALA A CA 1
ATOM 771 C C . ALA A 1 95 ? 7.448 0.985 -24.558 1.00 59.91 95 ALA A C 1
ATOM 773 O O . ALA A 1 95 ? 7.817 1.768 -25.425 1.00 59.91 95 ALA A O 1
ATOM 774 N N . GLY A 1 96 ? 6.367 0.223 -24.749 1.00 60.56 96 GLY A N 1
ATOM 775 C CA . GLY A 1 96 ? 5.402 0.493 -25.819 1.00 60.56 96 GLY A CA 1
ATOM 776 C C . GLY A 1 96 ? 5.862 0.267 -27.266 1.00 60.56 96 GLY A C 1
ATOM 777 O O . GLY A 1 96 ? 5.309 0.920 -28.137 1.00 60.56 96 GLY A O 1
ATOM 778 N N . ARG A 1 97 ? 6.802 -0.651 -27.545 1.00 63.31 97 ARG A N 1
ATOM 779 C CA . ARG A 1 97 ? 7.174 -1.076 -28.921 1.00 63.31 97 ARG A CA 1
ATOM 780 C C . ARG A 1 97 ? 7.534 0.090 -29.870 1.00 63.31 97 ARG A C 1
ATOM 782 O O . ARG A 1 97 ? 7.016 0.149 -30.979 1.00 63.31 97 ARG A O 1
ATOM 789 N N . ASP A 1 98 ? 8.380 1.019 -29.426 1.00 60.88 98 ASP A N 1
ATOM 790 C CA . ASP A 1 98 ? 8.816 2.204 -30.197 1.00 60.88 98 ASP A CA 1
ATOM 791 C C . ASP A 1 98 ? 7.692 3.167 -30.631 1.00 60.88 98 ASP A C 1
ATOM 793 O O . ASP A 1 98 ? 7.883 3.998 -31.523 1.00 60.88 98 ASP A O 1
ATOM 797 N N . LEU A 1 99 ? 6.521 3.099 -29.987 1.00 63.88 99 LEU A N 1
ATOM 798 C CA . LEU A 1 99 ? 5.453 4.077 -30.190 1.00 63.88 99 LEU A CA 1
ATOM 799 C C . LEU A 1 99 ? 5.879 5.468 -29.684 1.00 63.88 99 LEU A C 1
ATOM 801 O O . LEU A 1 99 ? 6.693 5.604 -28.767 1.00 63.88 99 LEU A O 1
ATOM 805 N N . LEU A 1 100 ? 5.320 6.509 -30.297 1.00 64.19 100 LEU A N 1
ATOM 806 C CA . LEU A 1 100 ? 5.524 7.901 -29.886 1.00 64.19 100 LEU A CA 1
ATOM 807 C C . LEU A 1 100 ? 4.750 8.174 -28.579 1.00 64.19 100 LEU A C 1
ATOM 809 O O . LEU A 1 100 ? 3.659 7.631 -28.393 1.00 64.19 100 LEU A O 1
ATOM 813 N N . CYS A 1 101 ? 5.350 8.955 -27.671 1.00 60.47 101 CYS A N 1
ATOM 814 C CA . CYS A 1 101 ? 4.849 9.308 -26.333 1.00 60.47 101 CYS A CA 1
ATOM 815 C C . CYS A 1 101 ? 4.535 10.793 -26.239 1.00 60.47 101 CYS A C 1
ATOM 817 O O . CYS A 1 101 ? 5.350 11.596 -26.749 1.00 60.47 101 CYS A O 1
#

Nearest PDB structures (foldseek):
  7o41-assembly1_C-1  TM=6.145E-01  e=4.852E-02  Escherichia coli

Sequence (101 aa):
MRATPIYQCLLEVKSVAGAEFQPVVINVTMGLVMVIGPGLTWWLAVTYFGHKLLQWMFGRDPHLSRIFTKYMKEGDFYDPWPKPSQHMNKRPFGAGRDLLC

Radius of gyration: 20.47 Å; Cα contacts (8 Å, |Δi|>4): 73; chains: 1; bounding box: 49×37×54 Å